Protein AF-A0A378T7N7-F1 (afdb_monomer_lite)

Organism: NCBI:txid39695

Secondary structure (DSSP, 8-state):
-------S---HHHHHHHHHHHS-EEHHHHHHHHHHH-TTS-HHHHHHHHHHHHHHHHHTTSEEEEEEEETTTEEEE-SS-HHHHHHHHHIIIIITTT-HHHHTTT-EEEEPHHHHHHHHHHHHHHHHH--S--PPPPP----------

Foldseek 3Di:
DDPPPPPDQDQLLLVCLQVLVQHWDFLVSSLVSLCNNPVPDDSVVSLVVSLVSQLVCVVVVQKFKFALPPDPSDTDGDPDDSVVSSVVLCCCCVVVVVPCVRRRRVMIIHGDPVSNVVNVVVVVVVCVVVVPDDDRDDDDDDDCPDDDD

Radius of gyration: 16.87 Å; chains: 1; bounding box: 39×54×42 Å

Structure (mmCIF, N/CA/C/O backbone):
data_AF-A0A378T7N7-F1
#
_entry.id   AF-A0A378T7N7-F1
#
loop_
_atom_site.group_PDB
_atom_site.id
_atom_site.type_symbol
_atom_site.label_atom_id
_atom_site.label_alt_id
_atom_site.label_comp_id
_atom_site.label_asym_id
_atom_site.label_entity_id
_atom_site.label_seq_id
_atom_site.pdbx_PDB_ins_code
_atom_site.Cartn_x
_atom_site.Cartn_y
_atom_site.Cartn_z
_atom_site.occupancy
_atom_site.B_iso_or_equiv
_atom_site.auth_seq_id
_atom_site.auth_comp_id
_atom_site.auth_asym_id
_atom_site.auth_atom_id
_atom_site.pdbx_PDB_model_num
ATOM 1 N N . MET A 1 1 ? 24.881 12.544 5.859 1.00 34.75 1 MET A N 1
ATOM 2 C CA . MET A 1 1 ? 23.607 12.875 6.525 1.00 34.75 1 MET A CA 1
ATOM 3 C C . MET A 1 1 ? 22.932 11.547 6.794 1.00 34.75 1 MET A C 1
ATOM 5 O O . MET A 1 1 ? 22.523 10.895 5.847 1.00 34.75 1 MET A O 1
ATOM 9 N N . SER A 1 2 ? 23.000 11.086 8.042 1.00 38.94 2 SER A N 1
ATOM 10 C CA . SER A 1 2 ? 22.561 9.753 8.458 1.00 38.94 2 SER A CA 1
ATOM 11 C C . SER A 1 2 ? 21.170 9.835 9.063 1.00 38.94 2 SER A C 1
ATOM 13 O O . SER A 1 2 ? 21.010 10.487 10.088 1.00 38.94 2 SER A O 1
ATOM 15 N N . VAL A 1 3 ? 20.221 9.125 8.458 1.00 40.25 3 VAL A N 1
ATOM 16 C CA . VAL A 1 3 ? 19.061 8.516 9.129 1.00 40.25 3 VAL A CA 1
ATOM 17 C C . VAL A 1 3 ? 18.792 7.145 8.492 1.00 40.25 3 VAL A C 1
ATOM 19 O O . VAL A 1 3 ? 17.685 6.827 8.092 1.00 40.25 3 VAL A O 1
ATOM 22 N N . SER A 1 4 ? 19.829 6.318 8.350 1.00 40.41 4 SER A N 1
ATOM 23 C CA . SER A 1 4 ? 19.667 4.899 8.001 1.00 40.41 4 SER A CA 1
ATOM 24 C C . SER A 1 4 ? 19.758 4.111 9.300 1.00 40.41 4 SER A C 1
ATOM 26 O O . SER A 1 4 ? 20.827 3.663 9.706 1.00 40.41 4 SER A O 1
ATOM 28 N N . GLY A 1 5 ? 18.641 4.086 10.020 1.00 43.94 5 GLY A N 1
ATOM 29 C CA . GLY A 1 5 ? 18.544 3.557 11.373 1.00 43.94 5 GLY A CA 1
ATOM 30 C C . GLY A 1 5 ? 17.150 3.035 11.696 1.00 43.94 5 GLY A C 1
ATOM 31 O O . GLY A 1 5 ? 16.661 3.293 12.784 1.00 43.94 5 GLY A O 1
ATOM 32 N N . PHE A 1 6 ? 16.526 2.298 10.774 1.00 42.91 6 PHE A N 1
ATOM 33 C CA . PHE A 1 6 ? 15.479 1.322 11.104 1.00 42.91 6 PHE A CA 1
ATOM 34 C C . PHE A 1 6 ? 15.994 -0.095 10.813 1.00 42.91 6 PHE A C 1
ATOM 36 O O . PHE A 1 6 ? 15.365 -0.907 10.149 1.00 42.91 6 PHE A O 1
ATOM 43 N N . ALA A 1 7 ? 17.181 -0.413 11.337 1.00 43.38 7 ALA A N 1
ATOM 44 C CA . ALA A 1 7 ? 17.608 -1.799 11.469 1.00 43.38 7 ALA A CA 1
ATOM 45 C C . ALA A 1 7 ? 16.821 -2.431 12.625 1.00 43.38 7 ALA A C 1
ATOM 47 O O . ALA A 1 7 ? 17.237 -2.388 13.782 1.00 43.38 7 ALA A O 1
ATOM 48 N N . GLY A 1 8 ? 15.649 -2.974 12.313 1.00 41.00 8 GLY A N 1
ATOM 49 C CA . GLY A 1 8 ? 14.829 -3.685 13.280 1.00 41.00 8 GLY A CA 1
ATOM 50 C C . GLY A 1 8 ? 13.619 -4.316 12.623 1.00 41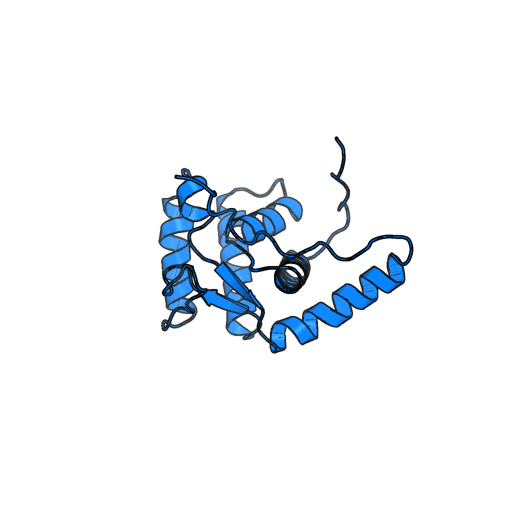.00 8 GLY A C 1
ATOM 51 O O . GLY A 1 8 ? 12.538 -3.775 12.773 1.00 41.00 8 GLY A O 1
ATOM 52 N N . THR A 1 9 ? 13.826 -5.428 11.908 1.00 55.88 9 THR A N 1
ATOM 53 C CA . THR A 1 9 ? 12.866 -6.519 11.630 1.00 55.88 9 THR A CA 1
ATOM 54 C C . THR A 1 9 ? 11.385 -6.129 11.728 1.00 55.88 9 THR A C 1
ATOM 56 O O . THR A 1 9 ? 10.637 -6.714 12.515 1.00 55.88 9 THR A O 1
ATOM 59 N N . ARG A 1 10 ? 10.953 -5.107 10.984 1.00 64.31 10 ARG A N 1
ATOM 60 C CA . ARG A 1 10 ? 9.573 -4.636 11.046 1.00 64.31 10 ARG A CA 1
ATOM 61 C C . ARG A 1 10 ? 8.824 -5.196 9.853 1.00 64.31 10 ARG A C 1
ATOM 63 O O . ARG A 1 10 ? 9.365 -5.164 8.749 1.00 64.31 10 ARG A O 1
ATOM 70 N N . PRO A 1 11 ? 7.622 -5.763 10.039 1.00 76.81 11 PRO A N 1
ATOM 71 C CA . PRO A 1 11 ? 6.879 -6.248 8.897 1.00 76.81 11 PRO A CA 1
ATOM 72 C C . PRO A 1 11 ? 6.531 -5.048 8.006 1.00 76.81 11 PRO A C 1
ATOM 74 O O . PRO A 1 11 ? 6.109 -4.013 8.529 1.00 76.81 11 PRO A O 1
ATOM 77 N N . PRO A 1 12 ? 6.637 -5.178 6.674 1.00 79.19 12 PRO A N 1
ATOM 78 C CA . PRO A 1 12 ? 6.300 -4.091 5.753 1.00 79.19 12 PRO A CA 1
ATOM 79 C C . PRO A 1 12 ? 4.837 -3.640 5.916 1.00 79.19 12 PRO A C 1
ATOM 81 O O . PRO A 1 12 ? 4.497 -2.495 5.649 1.00 79.19 12 PRO A O 1
ATOM 84 N N . ARG A 1 13 ? 3.971 -4.519 6.437 1.00 81.69 13 ARG A N 1
ATOM 85 C CA . ARG A 1 13 ? 2.590 -4.207 6.823 1.00 81.69 13 ARG A CA 1
ATOM 86 C C . ARG A 1 13 ? 2.493 -3.129 7.898 1.00 81.69 13 ARG A C 1
ATOM 88 O O . ARG A 1 13 ? 1.737 -2.179 7.729 1.00 81.69 13 ARG A O 1
ATOM 95 N N . ASP A 1 14 ? 3.230 -3.278 8.993 1.00 83.75 14 ASP A N 1
ATOM 96 C CA . ASP A 1 14 ? 3.214 -2.333 10.110 1.00 83.75 14 ASP A CA 1
ATOM 97 C C . ASP A 1 14 ? 3.787 -0.980 9.689 1.00 83.75 14 ASP A C 1
ATOM 99 O O . ASP A 1 14 ? 3.266 0.058 10.078 1.00 83.75 14 ASP A O 1
ATOM 103 N N . GLU A 1 15 ? 4.817 -0.984 8.844 1.00 82.56 15 GLU A N 1
ATOM 104 C CA . GLU A 1 15 ? 5.390 0.245 8.298 1.00 82.56 15 GLU A CA 1
ATOM 105 C C . GLU A 1 15 ? 4.400 0.997 7.405 1.00 82.56 15 GLU A C 1
ATOM 107 O O . GLU A 1 15 ? 4.188 2.192 7.596 1.00 82.56 15 GLU A O 1
ATOM 112 N N . VAL A 1 16 ? 3.708 0.299 6.503 1.00 82.56 16 VAL A N 1
ATOM 113 C CA . VAL A 1 16 ? 2.676 0.910 5.652 1.00 82.56 16 VAL A CA 1
ATOM 114 C C . VAL A 1 16 ? 1.503 1.449 6.478 1.00 82.56 16 VAL A C 1
ATOM 116 O O . VAL A 1 16 ? 1.002 2.533 6.185 1.00 82.56 16 VAL A O 1
ATOM 119 N N . LEU A 1 17 ? 1.092 0.748 7.541 1.00 82.94 17 LEU A N 1
ATOM 120 C CA . LEU A 1 17 ? 0.056 1.217 8.472 1.00 82.94 17 LEU A CA 1
ATOM 121 C C . LEU A 1 17 ? 0.447 2.518 9.183 1.00 82.94 17 LEU A C 1
ATOM 123 O O . LEU A 1 17 ? -0.382 3.417 9.300 1.00 82.94 17 LEU A O 1
ATOM 127 N N . LEU A 1 18 ? 1.700 2.627 9.627 1.00 81.31 18 LEU A N 1
ATOM 128 C CA . LEU A 1 18 ? 2.232 3.839 10.252 1.00 81.31 18 LEU A CA 1
ATOM 129 C C . LEU A 1 18 ? 2.345 4.990 9.250 1.00 81.31 18 LEU A C 1
ATOM 131 O O . LEU A 1 18 ? 1.969 6.115 9.561 1.00 81.31 18 LEU A O 1
ATOM 135 N N . LEU A 1 19 ? 2.807 4.712 8.029 1.00 81.50 19 LEU A N 1
ATOM 136 C CA . LEU A 1 19 ? 2.873 5.716 6.966 1.00 81.50 19 LEU A CA 1
ATOM 137 C C . LEU A 1 19 ? 1.483 6.275 6.643 1.00 81.50 19 LEU A C 1
ATOM 139 O O . LEU A 1 19 ? 1.339 7.488 6.531 1.00 81.50 19 LEU A O 1
ATOM 143 N N . GLY A 1 20 ? 0.469 5.405 6.591 1.00 80.81 20 GLY A N 1
ATOM 144 C CA . GLY A 1 20 ? -0.925 5.783 6.360 1.00 80.81 20 GLY A CA 1
ATOM 145 C C . GLY A 1 20 ? -1.570 6.600 7.482 1.00 80.81 20 GLY A C 1
ATOM 146 O O . GLY A 1 20 ? -2.596 7.231 7.248 1.00 80.81 20 GLY A O 1
ATOM 147 N N . LEU A 1 21 ? -1.010 6.588 8.699 1.00 79.38 21 LEU A N 1
ATOM 148 C CA . LEU A 1 21 ? -1.467 7.459 9.791 1.00 79.38 21 LEU A CA 1
ATOM 149 C C . LEU A 1 21 ? -0.977 8.897 9.633 1.00 79.38 21 LEU A C 1
ATOM 151 O O . LEU A 1 21 ? -1.629 9.817 10.126 1.00 79.38 21 LEU A O 1
ATOM 155 N N . VAL A 1 22 ? 0.177 9.077 8.990 1.00 74.44 22 VAL A N 1
ATOM 156 C CA . VAL A 1 22 ? 0.802 10.387 8.806 1.00 74.44 22 VAL A CA 1
ATOM 157 C C . VAL A 1 22 ? 0.261 11.063 7.550 1.00 74.44 22 VAL A C 1
ATOM 159 O O . VAL A 1 22 ? -0.137 12.223 7.620 1.00 74.44 22 VAL A O 1
ATOM 162 N N . ASP A 1 23 ? 0.253 10.355 6.417 1.00 77.25 23 ASP A N 1
ATOM 163 C CA . ASP A 1 23 ? -0.177 10.887 5.120 1.00 77.25 23 ASP A CA 1
ATOM 164 C C . ASP A 1 23 ? -0.651 9.761 4.177 1.00 77.25 23 ASP A C 1
ATOM 166 O O . ASP A 1 23 ? -0.597 8.577 4.519 1.00 77.25 23 ASP A O 1
ATOM 170 N N . TRP A 1 24 ? -1.112 10.106 2.972 1.00 81.75 24 TRP A N 1
ATOM 171 C CA . TRP A 1 24 ? -1.459 9.108 1.962 1.00 81.75 24 TRP A CA 1
ATOM 172 C C . TRP A 1 24 ? -0.218 8.342 1.522 1.00 81.75 24 TRP A C 1
ATOM 174 O O . TRP A 1 24 ? 0.847 8.919 1.299 1.00 81.75 24 TRP A O 1
ATOM 184 N N . VAL A 1 25 ? -0.357 7.029 1.344 1.00 81.69 25 VAL A N 1
ATOM 185 C CA . VAL A 1 25 ? 0.785 6.175 1.014 1.00 81.69 25 VAL A CA 1
ATOM 186 C C . VAL A 1 25 ? 0.855 5.977 -0.502 1.00 81.69 25 VAL A C 1
ATOM 188 O O . VAL A 1 25 ? 0.009 5.267 -1.058 1.00 81.69 25 VAL A O 1
ATOM 191 N N . PRO A 1 26 ? 1.835 6.579 -1.203 1.00 83.44 26 PRO A N 1
ATOM 192 C CA . PRO A 1 26 ? 2.056 6.305 -2.618 1.00 83.44 26 PRO A CA 1
ATOM 193 C C . PRO A 1 26 ? 2.628 4.898 -2.827 1.00 83.44 26 PRO A C 1
ATOM 195 O O . PRO A 1 26 ? 3.222 4.299 -1.922 1.00 83.44 26 PRO A O 1
ATOM 198 N N . LEU A 1 27 ? 2.498 4.381 -4.052 1.00 82.88 27 LEU A N 1
ATOM 199 C CA . LEU A 1 27 ? 2.997 3.050 -4.418 1.00 82.88 27 LEU A CA 1
ATOM 200 C C . LEU A 1 27 ? 4.487 2.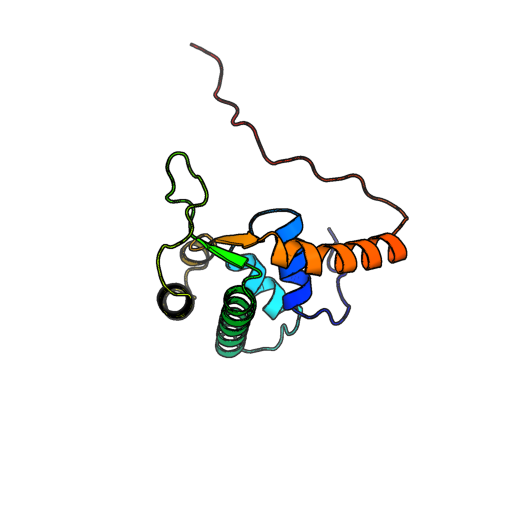860 -4.116 1.00 82.88 27 LEU A C 1
ATOM 202 O O . LEU A 1 27 ? 4.896 1.783 -3.677 1.00 82.88 27 LEU A O 1
ATOM 206 N N . GLU A 1 28 ? 5.278 3.918 -4.300 1.00 83.50 28 GLU A N 1
ATOM 207 C CA . GLU A 1 28 ? 6.712 3.917 -3.999 1.00 83.50 28 GLU A CA 1
ATOM 208 C C . GLU A 1 28 ? 7.001 3.505 -2.557 1.00 83.50 28 GLU A C 1
ATOM 210 O O . GLU A 1 28 ? 7.824 2.621 -2.333 1.00 83.50 28 GLU A O 1
ATOM 215 N N . ARG A 1 29 ? 6.253 4.046 -1.585 1.00 83.56 29 ARG A N 1
ATOM 216 C CA . ARG A 1 29 ? 6.543 3.821 -0.166 1.00 83.56 29 ARG A CA 1
ATOM 217 C C . ARG A 1 29 ? 6.318 2.378 0.234 1.00 83.56 29 ARG A C 1
ATOM 219 O O . ARG A 1 29 ? 7.056 1.834 1.049 1.00 83.56 29 ARG A O 1
ATOM 226 N N . MET A 1 30 ? 5.312 1.743 -0.357 1.00 83.69 30 MET A N 1
ATOM 227 C CA . MET A 1 30 ? 5.036 0.329 -0.122 1.00 83.69 30 MET A CA 1
ATOM 228 C C . MET A 1 30 ? 6.090 -0.562 -0.768 1.00 83.69 30 MET A C 1
ATOM 230 O O . MET A 1 30 ? 6.459 -1.586 -0.197 1.00 83.69 30 MET A O 1
ATOM 234 N N . HIS A 1 31 ? 6.587 -0.188 -1.950 1.00 85.88 31 HIS A N 1
ATOM 235 C CA . HIS A 1 31 ? 7.731 -0.870 -2.544 1.00 85.88 31 HIS A CA 1
ATOM 236 C C . HIS A 1 31 ? 8.961 -0.740 -1.645 1.00 85.88 31 HIS A C 1
ATOM 238 O O . HIS A 1 31 ? 9.578 -1.751 -1.313 1.00 85.88 31 HIS A O 1
ATOM 244 N N . GLN A 1 32 ? 9.258 0.479 -1.198 1.00 83.44 32 GLN A N 1
ATOM 245 C CA . GLN A 1 32 ? 10.397 0.780 -0.346 1.00 83.44 32 GLN A CA 1
ATOM 246 C C . GLN A 1 32 ? 10.338 -0.000 0.973 1.00 83.44 32 GLN A C 1
ATOM 248 O O . GLN A 1 32 ? 11.322 -0.635 1.321 1.00 83.44 32 GLN A O 1
ATOM 253 N N . ALA A 1 33 ? 9.175 -0.096 1.628 1.00 84.31 33 ALA A N 1
ATOM 254 C CA . ALA A 1 33 ? 9.009 -0.902 2.843 1.00 84.31 33 ALA A CA 1
ATOM 255 C C . ALA A 1 33 ? 9.352 -2.393 2.631 1.00 84.31 33 ALA A C 1
ATOM 257 O O . ALA A 1 33 ? 9.913 -3.050 3.507 1.00 84.31 33 ALA A O 1
ATOM 258 N N . VAL A 1 34 ? 9.039 -2.954 1.456 1.00 86.00 34 VAL A N 1
ATOM 259 C CA . VAL A 1 34 ? 9.406 -4.343 1.122 1.00 86.00 34 VAL A CA 1
ATOM 260 C C . VAL A 1 34 ? 10.902 -4.467 0.817 1.00 86.00 34 VAL A C 1
ATOM 262 O O . VAL A 1 34 ? 11.505 -5.477 1.176 1.00 86.00 34 VAL A O 1
ATOM 265 N N . VAL A 1 35 ? 11.501 -3.457 0.181 1.00 86.12 35 VAL A N 1
ATOM 266 C CA . VAL A 1 35 ? 12.949 -3.394 -0.080 1.00 86.12 35 VAL A CA 1
ATOM 267 C C . VAL A 1 35 ? 13.742 -3.254 1.220 1.00 86.12 35 VAL A C 1
ATOM 269 O O . VAL A 1 35 ? 14.723 -3.965 1.402 1.00 86.12 35 VAL A O 1
ATOM 272 N N . ASP A 1 36 ? 13.320 -2.393 2.142 1.00 83.44 36 ASP A N 1
ATOM 273 C CA . ASP A 1 36 ? 13.966 -2.211 3.446 1.00 83.44 36 ASP A CA 1
ATOM 274 C C . ASP A 1 36 ? 13.875 -3.476 4.313 1.00 83.44 36 ASP A C 1
ATOM 276 O O . ASP A 1 36 ? 14.820 -3.812 5.029 1.00 83.44 36 ASP A O 1
ATOM 280 N N . ALA A 1 37 ? 12.775 -4.230 4.206 1.00 81.81 37 ALA A N 1
ATOM 281 C CA . ALA A 1 37 ? 12.630 -5.510 4.894 1.00 81.81 37 ALA A CA 1
ATOM 282 C C . ALA A 1 37 ? 13.571 -6.604 4.349 1.00 81.81 37 ALA A C 1
ATOM 284 O O . ALA A 1 37 ? 13.993 -7.479 5.108 1.00 81.81 37 ALA A O 1
ATOM 285 N N . ASP A 1 38 ? 13.875 -6.592 3.047 1.00 81.88 38 ASP A N 1
ATOM 286 C CA . ASP A 1 38 ? 14.726 -7.587 2.384 1.00 81.88 38 ASP A CA 1
ATOM 287 C C . ASP A 1 38 ? 15.421 -6.977 1.147 1.00 81.88 38 ASP A C 1
ATOM 289 O O . ASP A 1 38 ? 14.924 -7.097 0.021 1.00 81.88 38 ASP A O 1
ATOM 293 N N . PRO A 1 39 ? 16.576 -6.311 1.333 1.00 79.06 39 PRO A N 1
ATOM 294 C CA . PRO A 1 39 ? 17.250 -5.593 0.250 1.00 79.06 39 PRO A CA 1
ATOM 295 C C . PRO A 1 39 ? 17.956 -6.523 -0.745 1.00 79.06 39 PRO A C 1
ATOM 297 O O . PRO A 1 39 ? 18.303 -6.100 -1.846 1.00 79.06 39 PRO A O 1
ATOM 300 N N . GLU A 1 40 ? 18.183 -7.787 -0.377 1.00 83.44 40 GLU A N 1
ATOM 301 C CA . GLU A 1 40 ? 18.810 -8.794 -1.243 1.00 83.44 40 GLU A CA 1
ATOM 302 C C . GLU A 1 40 ? 17.785 -9.507 -2.144 1.00 83.44 40 GLU A C 1
ATOM 304 O O . GLU A 1 40 ? 18.149 -10.292 -3.028 1.00 83.44 40 GLU A O 1
ATOM 309 N N . ARG A 1 41 ? 16.489 -9.230 -1.950 1.00 82.56 41 ARG A N 1
ATOM 310 C CA . ARG A 1 41 ? 15.398 -9.827 -2.714 1.00 82.56 41 ARG A CA 1
ATOM 311 C C . ARG A 1 41 ? 15.415 -9.362 -4.172 1.00 82.56 41 ARG A C 1
ATOM 313 O O . ARG A 1 41 ? 15.518 -8.168 -4.451 1.00 82.56 41 ARG A O 1
ATOM 320 N N . PRO A 1 42 ? 15.236 -10.277 -5.143 1.00 87.25 42 PRO A N 1
ATOM 321 C CA . PRO A 1 42 ? 15.139 -9.882 -6.538 1.00 87.25 42 PRO A CA 1
ATOM 322 C C . PRO A 1 42 ? 13.874 -9.044 -6.789 1.00 87.25 42 PRO A C 1
ATOM 324 O O . PRO A 1 42 ? 12.820 -9.338 -6.215 1.00 87.25 42 PRO A O 1
ATOM 327 N N . PRO A 1 43 ? 13.929 -8.076 -7.722 1.00 82.56 43 PRO A N 1
ATOM 328 C CA . PRO A 1 43 ? 12.858 -7.104 -7.946 1.00 82.56 43 PRO A CA 1
ATOM 329 C C . PRO A 1 43 ? 11.511 -7.759 -8.263 1.00 82.56 43 PRO A C 1
ATOM 331 O O . PRO A 1 43 ? 10.491 -7.325 -7.745 1.00 82.56 43 PRO A O 1
ATOM 334 N N . ALA A 1 44 ? 11.498 -8.865 -9.013 1.00 85.19 44 ALA A N 1
ATOM 335 C CA . ALA A 1 44 ? 10.271 -9.613 -9.299 1.00 85.19 44 ALA A CA 1
ATOM 336 C C . ALA A 1 44 ? 9.586 -10.167 -8.032 1.00 85.19 44 ALA A C 1
ATOM 338 O O . ALA A 1 44 ? 8.359 -10.155 -7.927 1.00 85.19 44 ALA A O 1
ATOM 339 N N . GLN A 1 45 ? 10.364 -10.633 -7.047 1.00 87.19 45 GLN A N 1
ATOM 340 C CA . GLN A 1 45 ? 9.811 -11.086 -5.768 1.00 87.19 45 GLN A CA 1
ATOM 341 C C . GLN A 1 45 ? 9.372 -9.906 -4.901 1.00 87.19 45 GLN A C 1
ATOM 343 O O . GLN A 1 45 ? 8.333 -9.996 -4.251 1.00 87.19 45 GLN A O 1
ATOM 348 N N . THR A 1 46 ? 10.125 -8.803 -4.908 1.00 88.00 46 THR A N 1
ATOM 349 C CA . THR A 1 46 ? 9.745 -7.562 -4.218 1.00 88.00 46 THR A CA 1
ATOM 350 C C . THR A 1 46 ? 8.410 -7.047 -4.743 1.00 88.00 46 THR A C 1
ATOM 352 O O . THR A 1 46 ? 7.492 -6.844 -3.958 1.00 88.00 46 THR A O 1
ATOM 355 N N . GLN A 1 47 ? 8.244 -6.961 -6.065 1.00 87.25 47 GLN A N 1
ATOM 356 C CA . GLN A 1 47 ? 6.994 -6.548 -6.702 1.00 87.25 47 GLN A CA 1
ATOM 357 C C . GLN A 1 47 ? 5.816 -7.436 -6.294 1.00 87.25 47 GLN A C 1
ATOM 359 O O . GLN A 1 47 ? 4.755 -6.943 -5.913 1.00 87.25 47 GLN A O 1
ATOM 364 N N . GLN A 1 48 ? 5.999 -8.759 -6.353 1.00 89.31 48 GLN A N 1
ATOM 365 C CA . GLN A 1 48 ? 4.958 -9.709 -5.969 1.00 89.31 48 GLN A CA 1
ATOM 366 C C . GLN A 1 48 ? 4.573 -9.560 -4.492 1.00 89.31 48 GLN A C 1
ATOM 368 O O . GLN A 1 48 ? 3.399 -9.658 -4.148 1.00 89.31 48 GLN A O 1
ATOM 373 N N . GLN A 1 49 ? 5.548 -9.301 -3.624 1.00 88.56 49 GLN A N 1
ATOM 374 C CA . GLN A 1 49 ? 5.323 -9.081 -2.198 1.00 88.56 49 GLN A CA 1
ATOM 375 C C . GLN A 1 49 ? 4.621 -7.754 -1.921 1.00 88.56 49 GLN A C 1
ATOM 377 O O . GLN A 1 49 ? 3.677 -7.739 -1.138 1.00 88.56 49 GLN A O 1
ATOM 382 N N . THR A 1 50 ? 4.987 -6.678 -2.618 1.00 88.12 50 THR A N 1
ATOM 383 C CA . THR A 1 50 ? 4.278 -5.394 -2.552 1.00 88.12 50 THR A CA 1
ATOM 384 C C . THR A 1 50 ? 2.819 -5.545 -2.989 1.00 88.12 50 THR A C 1
ATOM 386 O O . THR A 1 50 ? 1.921 -5.090 -2.287 1.00 88.12 50 THR A O 1
ATOM 389 N N . LEU A 1 51 ? 2.549 -6.248 -4.094 1.00 89.31 51 LEU A N 1
ATOM 390 C CA . LEU A 1 51 ? 1.177 -6.506 -4.553 1.00 89.31 51 LEU A CA 1
ATOM 391 C C . LEU A 1 51 ? 0.389 -7.372 -3.564 1.00 89.31 51 LEU A C 1
ATOM 393 O O . LEU A 1 51 ? -0.762 -7.067 -3.267 1.00 89.31 51 LEU A O 1
ATOM 397 N N . ASN A 1 52 ? 1.001 -8.425 -3.020 1.00 89.62 52 ASN A N 1
ATOM 398 C CA . ASN A 1 52 ? 0.360 -9.251 -1.997 1.00 89.62 52 ASN A CA 1
ATOM 399 C C . ASN A 1 52 ? 0.024 -8.432 -0.747 1.00 89.62 52 ASN A C 1
ATOM 401 O O . ASN A 1 52 ? -1.059 -8.596 -0.195 1.00 89.62 52 ASN A O 1
ATOM 405 N N . LEU A 1 53 ? 0.921 -7.533 -0.335 1.00 87.38 53 LEU A N 1
ATOM 406 C CA . LEU A 1 53 ? 0.703 -6.651 0.803 1.00 87.38 53 LEU A CA 1
ATOM 407 C C . LEU A 1 53 ? -0.473 -5.699 0.562 1.00 87.38 53 LEU A C 1
ATOM 409 O O . LEU A 1 53 ? -1.358 -5.604 1.406 1.00 87.38 53 LEU A O 1
ATOM 413 N N . ILE A 1 54 ? -0.520 -5.043 -0.602 1.00 86.94 54 ILE A N 1
ATOM 414 C CA . ILE A 1 54 ? -1.641 -4.173 -0.992 1.00 86.94 54 ILE A CA 1
ATOM 415 C C . ILE A 1 54 ? -2.951 -4.963 -0.993 1.00 86.94 54 ILE A C 1
ATOM 417 O O . ILE A 1 54 ? -3.961 -4.486 -0.480 1.00 86.94 54 ILE A O 1
ATOM 421 N N . ASN A 1 55 ? -2.936 -6.179 -1.544 1.00 88.25 55 ASN A N 1
ATOM 422 C CA . ASN A 1 55 ? -4.111 -7.036 -1.585 1.00 88.25 55 ASN A CA 1
ATOM 423 C C . ASN A 1 55 ? -4.605 -7.407 -0.184 1.00 88.25 55 ASN A C 1
ATOM 425 O O . ASN A 1 55 ? -5.805 -7.341 0.057 1.00 88.25 55 ASN A O 1
ATOM 429 N N . ASP A 1 56 ? -3.706 -7.801 0.717 1.00 87.81 56 ASP A N 1
ATOM 430 C CA . ASP A 1 56 ? -4.034 -8.179 2.096 1.00 87.81 56 ASP A CA 1
ATOM 431 C C . ASP A 1 56 ? -4.647 -6.988 2.845 1.00 87.81 56 ASP A C 1
ATOM 433 O O . ASP A 1 56 ? -5.784 -7.050 3.310 1.00 87.81 56 ASP A O 1
ATOM 437 N N . LEU A 1 57 ? -3.966 -5.841 2.801 1.00 85.12 57 LEU A N 1
ATOM 438 C CA . LEU A 1 57 ? -4.404 -4.584 3.406 1.00 85.12 57 LEU A CA 1
ATOM 439 C C . LEU A 1 57 ? -5.767 -4.101 2.884 1.00 85.12 57 LEU A C 1
ATOM 441 O O . LEU A 1 57 ? -6.630 -3.686 3.665 1.00 85.12 57 LEU A O 1
ATOM 445 N N . ALA A 1 58 ? -5.979 -4.154 1.569 1.00 85.06 58 ALA A N 1
ATOM 446 C CA . ALA A 1 58 ? -7.242 -3.762 0.955 1.00 85.06 58 ALA A CA 1
ATOM 447 C C . ALA A 1 58 ? -8.355 -4.789 1.228 1.00 85.06 58 ALA A C 1
ATOM 449 O O . ALA A 1 58 ? -9.491 -4.403 1.499 1.00 85.06 58 ALA A O 1
ATOM 450 N N . SER A 1 59 ? -8.044 -6.091 1.213 1.00 84.50 59 SER A N 1
ATOM 451 C CA . SER A 1 59 ? -9.011 -7.172 1.482 1.00 84.50 59 SER A CA 1
ATOM 452 C C . SER A 1 59 ? -9.479 -7.184 2.933 1.00 84.50 59 SER A C 1
ATOM 454 O O . SER A 1 59 ? -10.650 -7.447 3.207 1.00 84.50 59 SER A O 1
ATOM 456 N N . GLU A 1 60 ? -8.594 -6.844 3.868 1.00 82.81 60 GLU A N 1
ATOM 457 C CA . GLU A 1 60 ? -8.941 -6.616 5.271 1.00 82.81 60 GLU A CA 1
ATOM 458 C C . GLU A 1 60 ? -9.762 -5.323 5.477 1.00 82.81 60 GLU A C 1
ATOM 460 O O . GLU A 1 60 ? -10.310 -5.092 6.563 1.00 82.81 60 GLU A O 1
ATOM 465 N N . GLY A 1 61 ? -9.878 -4.486 4.439 1.00 83.19 61 GLY A N 1
ATOM 466 C CA . GLY A 1 61 ? -10.551 -3.193 4.484 1.00 83.19 61 GLY A CA 1
ATOM 467 C C . GLY A 1 61 ? -9.809 -2.181 5.350 1.00 83.19 61 GLY A C 1
ATOM 468 O O . GLY A 1 61 ? -10.451 -1.351 5.986 1.00 83.19 61 GLY A O 1
ATOM 469 N N . LEU A 1 62 ? -8.479 -2.296 5.439 1.00 83.69 62 LEU A N 1
ATOM 470 C CA . LEU A 1 62 ? -7.619 -1.372 6.181 1.00 83.69 62 LEU A CA 1
ATOM 471 C C . LEU A 1 62 ? -7.266 -0.154 5.331 1.00 83.69 62 LEU A C 1
ATOM 473 O O . LEU A 1 62 ? -7.184 0.951 5.866 1.00 83.69 62 LEU A O 1
ATOM 477 N N . PHE A 1 63 ? -7.144 -0.345 4.020 1.00 83.25 63 PHE A N 1
ATOM 478 C CA . PHE A 1 63 ? -6.817 0.706 3.064 1.00 83.25 63 PHE A CA 1
ATOM 479 C C . PHE A 1 63 ? -7.804 0.757 1.906 1.00 83.25 63 PHE A C 1
ATOM 481 O O . PHE A 1 63 ? -8.323 -0.269 1.462 1.00 83.25 63 PHE A O 1
ATOM 488 N N . THR A 1 64 ? -8.004 1.965 1.388 1.00 82.38 64 THR A N 1
ATOM 489 C CA . THR A 1 64 ? -8.739 2.211 0.150 1.00 82.38 64 THR A CA 1
ATOM 490 C C . THR A 1 64 ? -7.753 2.579 -0.947 1.00 82.38 64 THR A C 1
ATOM 492 O O . THR A 1 64 ? -6.925 3.469 -0.769 1.00 82.38 64 THR A O 1
ATOM 495 N N . ILE A 1 65 ? -7.846 1.895 -2.086 1.00 85.69 65 ILE A N 1
ATOM 496 C CA . ILE A 1 65 ? -7.018 2.177 -3.261 1.00 85.69 65 ILE A CA 1
ATOM 497 C C . ILE A 1 65 ? -7.714 3.249 -4.093 1.00 85.69 65 ILE A C 1
ATOM 499 O O . ILE A 1 65 ? -8.901 3.131 -4.416 1.00 85.69 65 ILE A O 1
ATOM 503 N N . GLY A 1 66 ? -6.965 4.276 -4.463 1.00 84.69 66 GLY A N 1
ATOM 504 C CA . GLY A 1 66 ? -7.451 5.339 -5.319 1.00 84.69 66 GLY A CA 1
ATOM 505 C C . GLY A 1 66 ? -6.331 6.035 -6.062 1.00 84.69 66 GLY A C 1
ATOM 506 O O . GLY A 1 66 ? -5.180 5.591 -6.096 1.00 84.69 66 GLY A O 1
ATOM 507 N N . ASP A 1 67 ? -6.691 7.154 -6.664 1.00 80.56 67 ASP A N 1
ATOM 508 C CA . ASP A 1 67 ? -5.765 8.018 -7.372 1.00 80.56 67 ASP A CA 1
ATOM 509 C C . ASP A 1 67 ? -6.142 9.499 -7.161 1.00 80.56 67 ASP A C 1
ATOM 511 O O . ASP A 1 67 ? -7.190 9.815 -6.593 1.00 80.56 67 ASP A O 1
ATOM 515 N N . LEU A 1 68 ? -5.274 10.419 -7.586 1.00 71.88 68 LEU A N 1
ATOM 516 C CA . LEU A 1 68 ? -5.475 11.869 -7.438 1.00 71.88 68 LEU A CA 1
ATOM 517 C C . LEU A 1 68 ? -6.159 12.525 -8.657 1.00 71.88 68 LEU A C 1
ATOM 519 O O . LEU A 1 68 ? -5.964 13.711 -8.914 1.00 71.88 68 LEU A O 1
ATOM 523 N N . THR A 1 69 ? -6.962 11.788 -9.427 1.00 66.94 69 THR A N 1
ATOM 524 C CA . THR A 1 69 ? -7.772 12.310 -10.549 1.00 66.94 69 THR A CA 1
ATOM 525 C C . THR A 1 69 ? -9.074 12.956 -10.092 1.00 66.94 69 THR A C 1
ATOM 527 O O . THR A 1 69 ? -9.825 13.472 -10.923 1.00 66.94 69 THR A O 1
ATOM 530 N N . GLY A 1 70 ? -9.358 12.965 -8.786 1.00 59.69 70 GLY A N 1
ATOM 531 C CA . GLY A 1 70 ? -10.494 13.693 -8.241 1.00 59.69 70 GLY A CA 1
ATOM 532 C C . GLY A 1 70 ? -10.396 15.194 -8.518 1.00 59.69 70 GLY A C 1
ATOM 533 O O . GLY A 1 70 ? -9.313 15.776 -8.616 1.00 59.69 70 GLY A O 1
ATOM 534 N N . GLU A 1 71 ? -11.556 15.839 -8.633 1.00 49.75 71 GLU A N 1
ATOM 535 C CA . GLU A 1 71 ? -11.661 17.274 -8.899 1.00 49.75 71 GLU A CA 1
ATOM 536 C C . GLU A 1 71 ? -10.877 18.076 -7.838 1.00 49.75 71 GLU A C 1
ATOM 538 O O . GLU A 1 71 ? -11.132 17.954 -6.638 1.00 49.75 71 GLU A O 1
ATOM 543 N N . GLY A 1 72 ? -9.880 18.855 -8.279 1.00 57.03 72 GLY A N 1
ATOM 544 C CA . GLY A 1 72 ? -8.990 19.618 -7.394 1.00 57.03 72 GLY A CA 1
ATOM 545 C C . GLY A 1 72 ? -7.829 18.826 -6.775 1.00 57.03 72 GLY A C 1
ATOM 546 O O . 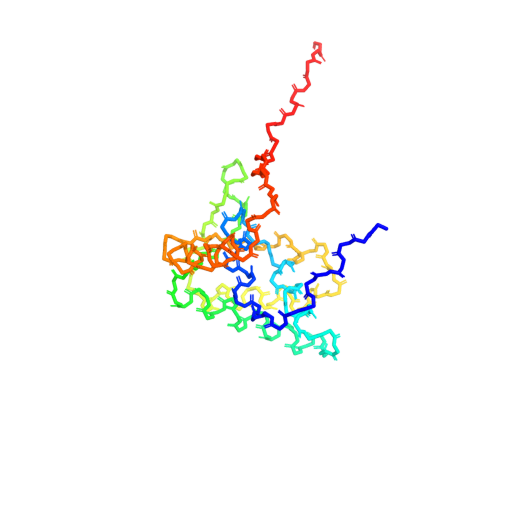GLY A 1 72 ? -7.395 19.181 -5.683 1.00 57.03 72 GLY A O 1
ATOM 547 N N . SER A 1 73 ? -7.338 17.770 -7.439 1.00 64.25 73 SER A N 1
ATOM 548 C CA . SER A 1 73 ? -6.285 16.872 -6.920 1.00 64.25 73 SER A CA 1
ATOM 549 C C . SER A 1 73 ? -6.711 16.135 -5.651 1.00 64.25 73 SER A C 1
ATOM 551 O O . SER A 1 73 ? -5.898 15.842 -4.774 1.00 64.25 73 SER A O 1
ATOM 553 N N . ARG A 1 74 ? -8.012 15.864 -5.523 1.00 69.50 74 ARG A N 1
ATOM 554 C CA . ARG A 1 74 ? -8.549 15.125 -4.385 1.00 69.50 74 ARG A CA 1
ATOM 555 C C . ARG A 1 74 ? -8.369 13.630 -4.611 1.00 69.50 74 ARG A C 1
ATOM 557 O O . ARG A 1 74 ? -8.561 13.141 -5.721 1.00 69.50 74 ARG A O 1
ATOM 564 N N . PHE A 1 75 ? -8.081 12.910 -3.532 1.00 74.75 75 PHE A N 1
ATOM 565 C CA . PHE A 1 75 ? -8.133 11.455 -3.525 1.00 74.75 75 PHE A CA 1
ATOM 566 C C . PHE A 1 75 ? -9.517 10.961 -3.968 1.00 74.75 75 PHE A C 1
ATOM 568 O O . PHE A 1 75 ? -10.538 11.271 -3.343 1.00 74.75 75 PHE A O 1
ATOM 575 N N . ALA A 1 76 ? -9.536 10.206 -5.062 1.00 78.38 76 ALA A N 1
ATOM 576 C CA . ALA A 1 76 ? -10.703 9.539 -5.600 1.00 78.38 76 ALA A CA 1
ATOM 577 C C . ALA A 1 76 ? -10.506 8.023 -5.448 1.00 78.38 76 ALA A C 1
ATOM 579 O O . ALA A 1 76 ? -9.642 7.449 -6.118 1.00 78.38 76 ALA A O 1
ATOM 580 N N . PRO A 1 77 ? -11.284 7.351 -4.578 1.00 81.88 77 PRO A N 1
ATOM 581 C CA . PRO A 1 77 ? -11.208 5.905 -4.462 1.00 81.88 77 PRO A CA 1
ATOM 582 C C . PRO A 1 77 ? -11.672 5.259 -5.768 1.00 81.88 77 PRO A C 1
ATOM 584 O O . PRO A 1 77 ? -12.662 5.684 -6.374 1.00 81.88 77 PRO A O 1
ATOM 587 N N . TRP A 1 78 ? -10.981 4.210 -6.204 1.00 82.25 78 TRP A N 1
ATOM 588 C CA . TRP A 1 78 ? -11.392 3.479 -7.397 1.00 82.25 78 TRP A CA 1
ATOM 589 C C . TRP A 1 78 ? -12.711 2.760 -7.126 1.00 82.25 78 TRP A C 1
ATOM 591 O O . TRP A 1 78 ? -12.812 1.943 -6.218 1.00 82.25 78 TRP A O 1
ATOM 601 N N . ALA A 1 79 ? -13.722 3.000 -7.965 1.00 75.50 79 ALA A N 1
ATOM 602 C CA . ALA A 1 79 ? -15.015 2.309 -7.893 1.00 75.50 79 ALA A CA 1
ATOM 603 C C . ALA A 1 79 ? -14.955 0.836 -8.370 1.00 75.50 79 ALA A C 1
ATOM 605 O O . ALA A 1 79 ? -15.981 0.233 -8.687 1.00 75.50 79 ALA A O 1
ATOM 606 N N . MET A 1 80 ? -13.752 0.268 -8.474 1.00 80.44 80 MET A N 1
ATOM 607 C CA . MET A 1 80 ? -13.476 -1.085 -8.955 1.00 80.44 80 MET A CA 1
ATOM 608 C C . MET A 1 80 ? -13.288 -2.052 -7.782 1.00 80.44 80 MET A C 1
ATOM 610 O O . MET A 1 80 ? -13.048 -1.647 -6.646 1.00 80.44 80 MET A O 1
ATOM 614 N N . THR A 1 81 ? -13.388 -3.356 -8.048 1.00 84.19 81 THR A N 1
ATOM 615 C CA . THR A 1 81 ? -13.053 -4.375 -7.045 1.00 84.19 81 THR A CA 1
ATOM 616 C C . THR A 1 81 ? -11.552 -4.380 -6.763 1.00 84.19 81 THR A C 1
ATOM 618 O O . THR A 1 81 ? -10.757 -4.084 -7.651 1.00 84.19 81 THR A O 1
ATOM 621 N N . ILE A 1 82 ? -11.161 -4.781 -5.549 1.00 82.81 82 ILE A N 1
ATOM 622 C CA . ILE A 1 82 ? -9.751 -4.867 -5.123 1.00 82.81 82 ILE A CA 1
ATOM 623 C C . ILE A 1 82 ? -8.916 -5.661 -6.132 1.00 82.81 82 ILE A C 1
ATOM 625 O O . ILE A 1 82 ? -7.853 -5.205 -6.525 1.00 82.81 82 ILE A O 1
ATOM 629 N N . ASP A 1 83 ? -9.435 -6.791 -6.613 1.00 82.44 83 ASP A N 1
ATOM 630 C CA . ASP A 1 83 ? -8.776 -7.631 -7.618 1.00 82.44 83 ASP A CA 1
ATOM 631 C C . ASP A 1 83 ? -8.517 -6.888 -8.946 1.00 82.44 83 ASP A C 1
ATOM 633 O O . ASP A 1 83 ? -7.407 -6.923 -9.474 1.00 82.44 83 ASP A O 1
ATOM 637 N N . GLN A 1 84 ? -9.494 -6.113 -9.438 1.00 85.75 84 GLN A N 1
ATOM 638 C CA . GLN A 1 84 ? -9.325 -5.301 -10.650 1.00 85.75 84 GLN A CA 1
ATOM 639 C C . GLN A 1 84 ? -8.332 -4.157 -10.438 1.00 85.75 84 GLN A C 1
ATOM 641 O O . GLN A 1 84 ? -7.488 -3.899 -11.298 1.00 85.75 84 GLN A O 1
ATOM 646 N N . SER A 1 85 ? -8.409 -3.493 -9.285 1.00 85.56 85 SER A N 1
ATOM 647 C CA . SER A 1 85 ? -7.453 -2.467 -8.875 1.00 85.56 85 SER A CA 1
ATOM 648 C C . SER A 1 85 ? -6.034 -3.038 -8.833 1.00 85.56 85 SER A C 1
ATOM 650 O O . SER A 1 85 ? -5.113 -2.467 -9.412 1.00 85.56 85 SER A O 1
ATOM 652 N N . LEU A 1 86 ? -5.862 -4.212 -8.226 1.00 86.31 86 LEU A N 1
ATOM 653 C CA . LEU A 1 86 ? -4.577 -4.888 -8.113 1.00 86.31 86 LEU A CA 1
ATOM 654 C C . LEU A 1 86 ? -4.028 -5.301 -9.477 1.00 86.31 86 LEU A C 1
ATOM 656 O O . LEU A 1 86 ? -2.842 -5.117 -9.738 1.00 86.31 86 LEU A O 1
ATOM 660 N N . GLN A 1 87 ? -4.878 -5.832 -10.357 1.00 87.44 87 GLN A N 1
ATOM 661 C CA . GLN A 1 87 ? -4.479 -6.214 -11.707 1.00 87.44 87 GLN A CA 1
ATOM 662 C C . GLN A 1 87 ? -4.013 -4.996 -12.512 1.00 87.44 87 GLN A C 1
ATOM 664 O O . GLN A 1 87 ? -3.012 -5.078 -13.221 1.00 87.44 87 GLN A O 1
ATOM 669 N N . ARG A 1 88 ? -4.683 -3.851 -12.354 1.00 86.19 88 ARG A N 1
ATOM 670 C CA . ARG A 1 88 ? -4.284 -2.587 -12.982 1.00 86.19 88 ARG A CA 1
ATOM 671 C C . ARG A 1 88 ? -2.960 -2.057 -12.435 1.00 86.19 88 ARG A C 1
ATOM 673 O O . ARG A 1 88 ? -2.113 -1.638 -13.217 1.00 86.19 88 ARG A O 1
ATOM 680 N N . ILE A 1 89 ? -2.774 -2.090 -11.113 1.00 86.44 89 ILE A N 1
ATOM 681 C CA . ILE A 1 89 ? -1.500 -1.713 -10.484 1.00 86.44 89 ILE A CA 1
ATOM 682 C C . ILE A 1 89 ? -0.401 -2.637 -10.989 1.00 86.44 89 ILE A C 1
ATOM 684 O O . ILE A 1 89 ? 0.638 -2.148 -11.401 1.00 86.44 89 ILE A O 1
ATOM 688 N N . ARG A 1 90 ? -0.633 -3.953 -11.016 1.00 86.19 90 ARG A N 1
ATOM 689 C CA . ARG A 1 90 ? 0.326 -4.943 -11.512 1.00 86.19 90 ARG A CA 1
ATOM 690 C C . ARG A 1 90 ? 0.759 -4.646 -12.942 1.00 86.19 90 ARG A C 1
ATOM 692 O O . ARG A 1 90 ? 1.949 -4.719 -13.205 1.00 86.19 90 ARG A O 1
ATOM 699 N N . ASP A 1 91 ? -0.177 -4.340 -13.835 1.00 86.06 91 ASP A N 1
ATOM 700 C CA . ASP A 1 91 ? 0.129 -4.020 -15.232 1.00 86.06 91 ASP A CA 1
ATOM 701 C C . ASP A 1 91 ? 1.106 -2.839 -15.307 1.00 86.06 91 ASP A C 1
ATOM 703 O O . ASP A 1 91 ? 2.212 -2.982 -15.810 1.00 86.06 91 ASP A O 1
ATOM 707 N N . VAL A 1 92 ? 0.783 -1.722 -14.653 1.00 83.81 92 VAL A N 1
ATOM 708 C CA . VAL A 1 92 ? 1.622 -0.514 -14.686 1.00 83.81 92 VAL A CA 1
ATOM 709 C C . VAL A 1 92 ? 2.935 -0.668 -13.919 1.00 83.81 92 VAL A C 1
ATOM 711 O O . VAL A 1 92 ? 3.973 -0.170 -14.342 1.00 83.81 92 VAL A O 1
ATOM 714 N N . TYR A 1 93 ? 2.901 -1.354 -12.786 1.00 81.50 93 TYR A N 1
ATOM 715 C CA . TYR A 1 93 ? 4.028 -1.470 -11.871 1.00 81.50 93 TYR A CA 1
ATOM 716 C C . TYR A 1 93 ? 5.036 -2.541 -12.294 1.00 81.50 93 TYR A C 1
ATOM 718 O O . TYR A 1 93 ? 6.233 -2.358 -12.098 1.00 81.50 93 TYR A O 1
ATOM 726 N N . VAL A 1 94 ? 4.571 -3.658 -12.863 1.00 83.25 94 VAL A N 1
ATOM 727 C CA . VAL A 1 94 ? 5.446 -4.743 -13.330 1.00 83.25 94 VAL A CA 1
ATOM 728 C C . VAL A 1 94 ? 5.945 -4.460 -14.743 1.00 83.25 94 VAL A C 1
ATOM 730 O O . VAL A 1 94 ? 7.141 -4.606 -14.979 1.00 83.25 94 VAL A O 1
ATOM 733 N N . ASP A 1 95 ? 5.069 -4.036 -15.663 1.00 82.12 95 ASP A N 1
ATOM 734 C CA . ASP A 1 95 ? 5.459 -3.719 -17.047 1.00 82.12 95 ASP A CA 1
ATOM 735 C C . ASP A 1 95 ? 6.260 -2.410 -17.108 1.00 82.12 95 ASP A C 1
ATOM 737 O O . ASP A 1 95 ? 7.302 -2.332 -17.755 1.00 82.12 95 ASP A O 1
ATOM 741 N N . GLY A 1 96 ? 5.833 -1.403 -16.342 1.00 75.44 96 GLY A N 1
ATOM 742 C CA . GLY A 1 96 ? 6.475 -0.092 -16.268 1.00 75.44 96 GLY A CA 1
ATOM 743 C C . GLY A 1 96 ? 7.584 0.028 -15.225 1.00 75.44 96 GLY A C 1
ATOM 744 O O . GLY A 1 96 ? 8.012 1.149 -14.963 1.00 75.44 96 GLY A O 1
ATOM 745 N N . PHE A 1 97 ? 8.058 -1.070 -14.619 1.00 77.44 97 PHE A N 1
ATOM 746 C CA . PHE A 1 97 ? 9.004 -1.010 -13.493 1.00 77.44 97 PHE A CA 1
ATOM 747 C C . PHE A 1 97 ? 10.288 -0.227 -13.807 1.00 77.44 97 PHE A C 1
ATOM 749 O O . PHE A 1 97 ? 10.814 0.461 -12.933 1.00 77.44 97 PHE A O 1
ATOM 756 N N . ASP A 1 98 ? 10.753 -0.290 -15.058 1.00 77.31 98 ASP A N 1
ATOM 757 C CA . ASP A 1 98 ? 11.939 0.427 -15.550 1.00 77.31 98 ASP A CA 1
ATOM 758 C C . ASP A 1 98 ? 11.784 1.962 -15.484 1.00 77.31 98 ASP A C 1
ATOM 760 O O . ASP A 1 98 ? 12.771 2.691 -15.432 1.00 77.31 98 ASP A O 1
ATOM 764 N N . ASN A 1 99 ? 10.541 2.454 -15.402 1.00 78.88 99 ASN A N 1
ATOM 765 C CA . ASN A 1 99 ? 10.183 3.867 -15.318 1.00 78.88 99 ASN A CA 1
ATOM 766 C C . ASN A 1 99 ? 9.603 4.225 -13.932 1.00 78.88 99 ASN A C 1
ATOM 768 O O 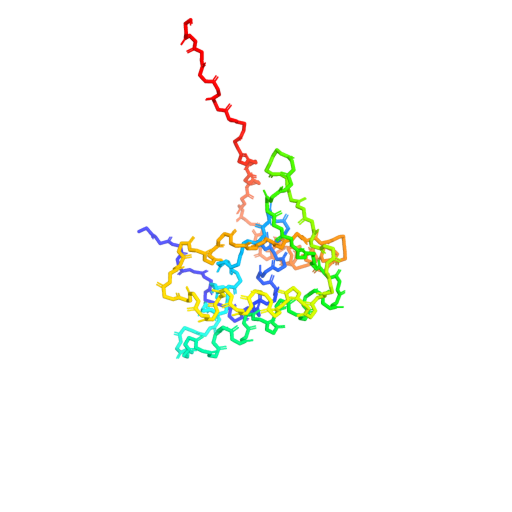. ASN A 1 99 ? 8.384 4.393 -13.806 1.00 78.88 99 ASN A O 1
ATOM 772 N N . PRO A 1 100 ? 10.454 4.406 -12.900 1.00 68.94 100 PRO A N 1
ATOM 773 C CA . PRO A 1 100 ? 10.042 4.791 -11.546 1.00 68.94 100 PRO A CA 1
ATOM 774 C C . PRO A 1 100 ? 9.100 5.995 -11.504 1.00 68.94 100 PRO A C 1
ATOM 776 O O . PRO A 1 100 ? 8.076 5.953 -10.827 1.00 68.94 100 PRO A O 1
ATOM 779 N N . ASP A 1 101 ? 9.367 7.027 -12.304 1.00 71.75 101 ASP A N 1
ATOM 780 C CA . ASP A 1 101 ? 8.534 8.232 -12.374 1.00 71.75 101 ASP A CA 1
ATOM 781 C C . ASP A 1 101 ? 7.072 7.967 -12.774 1.00 71.75 101 ASP A C 1
ATOM 783 O O . ASP A 1 101 ? 6.192 8.762 -12.442 1.00 71.75 101 ASP A O 1
ATOM 787 N N . TYR A 1 102 ? 6.797 6.866 -13.481 1.00 74.56 102 TYR A N 1
ATOM 788 C CA . TYR A 1 102 ? 5.455 6.538 -13.958 1.00 74.56 102 TYR A CA 1
ATOM 789 C C . TYR A 1 102 ? 4.625 5.803 -12.904 1.00 74.56 102 TYR A C 1
ATOM 791 O O . TYR A 1 102 ? 3.447 6.107 -12.725 1.00 74.56 102 TYR A O 1
ATOM 799 N N . TRP A 1 103 ? 5.228 4.851 -12.187 1.00 78.31 103 TRP A N 1
ATOM 800 C CA . TRP A 1 103 ? 4.509 4.038 -11.205 1.00 78.31 103 TRP A CA 1
ATOM 801 C C . TRP A 1 103 ? 4.573 4.591 -9.779 1.00 78.31 103 TRP A C 1
ATOM 803 O O . TRP A 1 103 ? 3.671 4.297 -8.995 1.00 78.31 103 TRP A O 1
ATOM 813 N N . PHE A 1 104 ? 5.556 5.433 -9.434 1.00 77.44 104 PHE A N 1
ATOM 814 C CA . PHE A 1 104 ? 5.686 6.007 -8.087 1.00 77.44 104 PHE A CA 1
ATOM 815 C C . PHE A 1 104 ? 4.424 6.732 -7.606 1.00 77.44 104 PHE A C 1
ATOM 817 O O . PHE A 1 104 ? 3.998 6.533 -6.469 1.00 77.44 104 PHE A O 1
ATOM 824 N N . TRP A 1 105 ? 3.805 7.522 -8.486 1.00 73.50 105 TRP A N 1
ATOM 825 C CA . TRP A 1 105 ? 2.627 8.344 -8.183 1.00 73.50 105 TRP A CA 1
ATOM 826 C C . TRP A 1 105 ? 1.336 7.807 -8.806 1.00 73.50 105 TRP A C 1
ATOM 828 O O . TRP A 1 105 ? 0.322 8.505 -8.829 1.00 73.50 105 TRP A O 1
ATOM 838 N N . PHE A 1 106 ? 1.377 6.585 -9.345 1.00 78.06 106 PHE A N 1
ATOM 839 C CA . PHE A 1 106 ? 0.271 6.018 -10.113 1.00 78.06 106 PHE A CA 1
ATOM 840 C C . PHE A 1 106 ? -0.971 5.763 -9.261 1.00 78.06 106 PHE A C 1
ATOM 842 O O . PHE A 1 106 ? -2.090 6.039 -9.690 1.00 78.06 106 PHE A O 1
ATOM 849 N N . CYS A 1 107 ? -0.773 5.238 -8.052 1.00 81.44 107 CYS A N 1
ATOM 850 C CA . CYS A 1 107 ? -1.849 4.994 -7.107 1.00 81.44 107 CYS A CA 1
ATOM 851 C C . CYS A 1 107 ? -1.467 5.448 -5.704 1.00 81.44 107 CYS A C 1
ATOM 853 O O . CYS A 1 107 ? -0.293 5.470 -5.323 1.00 81.44 107 CYS A O 1
ATOM 855 N N . TRP A 1 108 ? -2.506 5.754 -4.941 1.00 83.56 108 TRP A N 1
ATOM 856 C CA . TRP A 1 108 ? -2.427 6.204 -3.565 1.00 83.56 108 TRP A CA 1
ATOM 857 C C . TRP A 1 108 ? -3.299 5.300 -2.707 1.00 83.56 108 TRP A C 1
ATOM 859 O O . TRP A 1 108 ? -4.369 4.856 -3.138 1.00 83.56 108 TRP A O 1
ATOM 869 N N . LEU A 1 109 ? -2.826 5.007 -1.502 1.00 82.06 109 LEU A N 1
ATOM 870 C CA . LEU A 1 109 ? -3.590 4.280 -0.505 1.00 82.06 109 LEU A CA 1
ATOM 871 C C . LEU A 1 109 ? -3.963 5.230 0.623 1.00 82.06 109 LEU A C 1
ATOM 873 O O . LEU A 1 109 ? -3.099 5.827 1.266 1.00 82.06 109 LEU A O 1
ATOM 877 N N . ASP A 1 110 ? -5.265 5.329 0.853 1.00 82.38 110 ASP A N 1
ATOM 878 C CA . ASP A 1 110 ? -5.842 6.077 1.959 1.00 82.38 110 ASP A CA 1
ATOM 879 C C . ASP A 1 110 ? -6.173 5.114 3.101 1.00 82.38 110 ASP A C 1
ATOM 881 O O . ASP A 1 110 ? -6.798 4.063 2.894 1.00 82.38 110 ASP A O 1
ATOM 885 N N . LEU A 1 111 ? -5.704 5.446 4.303 1.00 83.38 111 LEU A N 1
ATOM 886 C CA . LEU A 1 111 ? -5.941 4.637 5.489 1.00 83.38 111 LEU A CA 1
ATOM 887 C C . LEU A 1 111 ? -7.392 4.816 5.944 1.00 83.38 111 LEU A C 1
ATOM 889 O O . LEU A 1 111 ? -7.852 5.916 6.229 1.00 83.38 111 LEU A O 1
ATOM 893 N N . THR A 1 112 ? -8.116 3.709 6.068 1.00 83.75 112 THR A N 1
ATOM 894 C CA . THR A 1 112 ? -9.493 3.738 6.579 1.00 83.75 112 THR A CA 1
ATOM 895 C C . THR A 1 112 ? -9.517 3.832 8.105 1.00 83.75 112 THR A C 1
ATOM 897 O O . THR A 1 112 ? -8.549 3.479 8.781 1.00 83.75 112 THR A O 1
ATOM 900 N N . GLU A 1 113 ? -10.677 4.160 8.686 1.00 80.00 113 GLU A N 1
ATOM 901 C CA . GLU A 1 113 ? -10.887 4.115 10.145 1.00 80.00 113 GLU A CA 1
ATOM 902 C C . GLU A 1 113 ? -10.499 2.759 10.767 1.00 80.00 113 GLU A C 1
ATOM 904 O O . GLU A 1 113 ? -10.063 2.681 11.919 1.00 80.00 113 GLU A O 1
ATOM 909 N N . ARG A 1 114 ? -10.646 1.666 10.006 1.00 80.44 114 ARG A N 1
ATOM 910 C CA . ARG A 1 114 ? -10.276 0.323 10.457 1.00 80.44 114 ARG A CA 1
ATOM 911 C C . ARG A 1 114 ? -8.761 0.137 10.491 1.00 80.44 114 ARG A C 1
ATOM 913 O O . ARG A 1 114 ? -8.251 -0.410 11.468 1.00 80.44 114 ARG A O 1
ATOM 920 N N . GLY A 1 115 ? -8.064 0.625 9.465 1.00 80.62 115 GLY A N 1
ATOM 921 C CA . GLY A 1 115 ? -6.604 0.693 9.426 1.00 80.62 115 GLY A CA 1
ATOM 922 C C . GLY A 1 115 ? -6.049 1.537 10.570 1.00 80.62 115 GLY A C 1
ATOM 923 O O . GLY A 1 115 ? -5.173 1.080 11.303 1.00 80.62 115 GLY A O 1
ATOM 924 N N . GLN A 1 116 ? -6.652 2.701 10.816 1.00 81.31 116 GLN A N 1
ATOM 925 C CA . GLN A 1 116 ? -6.275 3.596 11.908 1.00 81.31 116 GLN A CA 1
ATOM 926 C C . GLN A 1 116 ? -6.370 2.919 13.281 1.00 81.31 116 GLN A C 1
ATOM 928 O O . GLN A 1 116 ? -5.452 3.046 14.086 1.00 81.31 116 GLN A O 1
ATOM 933 N N . ARG A 1 117 ? -7.415 2.124 13.551 1.00 82.50 117 ARG A N 1
ATOM 934 C CA . ARG A 1 117 ? -7.516 1.382 14.823 1.00 82.50 117 ARG A CA 1
ATOM 935 C C . ARG A 1 117 ? -6.422 0.339 15.035 1.00 82.50 117 ARG A C 1
ATOM 937 O O . ARG A 1 117 ? -6.133 0.023 16.186 1.00 82.50 117 ARG A O 1
ATOM 944 N N . LEU A 1 118 ? -5.862 -0.226 13.966 1.00 80.62 118 LEU A N 1
ATOM 945 C CA . LEU A 1 118 ? -4.735 -1.159 14.070 1.00 80.62 118 LEU A CA 1
ATOM 946 C C . LEU A 1 118 ? -3.398 -0.427 14.159 1.00 80.62 118 LEU A C 1
ATOM 948 O O . LEU A 1 118 ? -2.502 -0.888 14.856 1.00 80.62 118 LEU A O 1
ATOM 952 N N . ALA A 1 119 ? -3.279 0.717 13.494 1.00 80.38 119 ALA A N 1
ATOM 953 C CA . ALA A 1 119 ? -2.056 1.501 13.454 1.00 80.38 119 ALA A CA 1
ATOM 954 C C . ALA A 1 119 ? -1.832 2.322 14.743 1.00 80.38 119 ALA A C 1
ATOM 956 O O . ALA A 1 119 ? -0.706 2.429 15.219 1.00 80.38 119 ALA A O 1
ATOM 957 N N . GLN A 1 120 ? -2.891 2.836 15.379 1.00 79.44 120 GLN A N 1
ATOM 958 C CA . GLN A 1 120 ? -2.792 3.585 16.640 1.00 79.44 120 GLN A CA 1
ATOM 959 C C . GLN A 1 120 ? -2.079 2.840 17.784 1.00 79.44 120 GLN A C 1
ATOM 961 O O . GLN A 1 120 ? -1.200 3.434 18.401 1.00 79.44 120 GLN A O 1
ATOM 966 N N . PRO A 1 121 ? -2.386 1.565 18.097 1.00 80.31 121 PRO A N 1
ATOM 967 C CA . PRO A 1 121 ? -1.651 0.842 19.136 1.00 80.31 121 PRO A CA 1
ATOM 968 C C . PRO A 1 121 ? -0.191 0.550 18.750 1.00 80.31 121 PRO A C 1
ATOM 970 O O . PRO A 1 121 ? 0.648 0.385 19.638 1.00 80.31 121 PRO A O 1
ATOM 973 N N . LEU A 1 122 ? 0.132 0.497 17.450 1.00 78.44 122 LEU A N 1
ATOM 974 C CA . LEU A 1 122 ? 1.511 0.372 16.962 1.00 78.44 122 LEU A CA 1
ATOM 975 C C . LEU A 1 122 ? 2.304 1.664 17.200 1.00 78.44 122 LEU A C 1
ATOM 977 O O . LEU A 1 122 ? 3.449 1.586 17.650 1.00 78.44 122 LEU A O 1
ATOM 981 N N . GLU A 1 123 ? 1.697 2.830 16.953 1.00 76.62 123 GLU A N 1
ATOM 982 C CA . GLU A 1 123 ? 2.273 4.132 17.317 1.00 76.62 123 GLU A CA 1
ATOM 983 C C . GLU A 1 123 ? 2.396 4.308 18.823 1.00 76.62 123 GLU A C 1
ATOM 985 O O . GLU A 1 123 ? 3.462 4.671 19.298 1.00 76.62 123 GLU A O 1
ATOM 990 N N . ASP A 1 124 ? 1.359 3.988 19.594 1.00 74.62 124 ASP A N 1
ATOM 991 C CA . ASP A 1 124 ? 1.394 4.123 21.054 1.00 74.62 124 ASP A CA 1
ATOM 992 C C . ASP A 1 124 ? 2.509 3.265 21.669 1.00 74.62 124 ASP A C 1
ATOM 994 O O . ASP A 1 124 ? 3.275 3.732 22.509 1.00 74.62 124 ASP A O 1
ATOM 998 N N . SER A 1 125 ? 2.700 2.044 21.156 1.00 70.94 125 SER A N 1
ATOM 999 C CA . SER A 1 125 ? 3.812 1.176 21.558 1.00 70.94 125 SER A CA 1
ATOM 1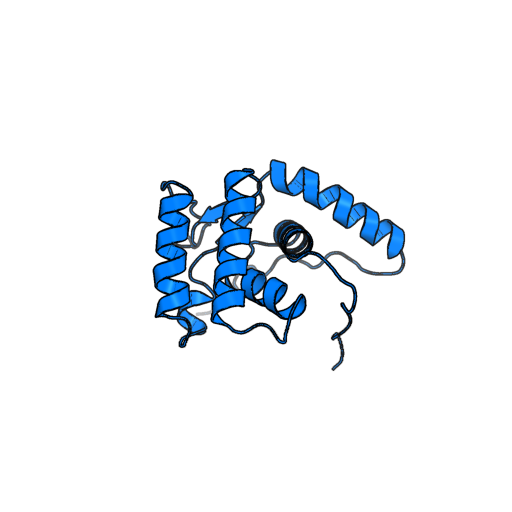000 C C . SER A 1 125 ? 5.185 1.757 21.186 1.00 70.94 125 SER A C 1
ATOM 1002 O O . SER A 1 125 ? 6.157 1.550 21.913 1.00 70.94 125 SER A O 1
ATOM 1004 N N . LEU A 1 126 ? 5.287 2.496 20.074 1.00 64.62 126 LEU A N 1
ATOM 1005 C CA . LEU A 1 126 ? 6.511 3.192 19.665 1.00 64.62 126 LEU A CA 1
ATOM 1006 C C . LEU A 1 126 ? 6.772 4.438 20.492 1.00 64.62 126 LEU A C 1
ATOM 1008 O O . LEU A 1 126 ? 7.901 4.648 20.912 1.00 64.62 126 LEU A O 1
ATOM 1012 N N . THR A 1 127 ? 5.758 5.264 20.726 1.00 61.78 127 THR A N 1
ATOM 1013 C CA . THR A 1 127 ? 5.871 6.474 21.535 1.00 61.78 127 THR A CA 1
ATOM 1014 C C . THR A 1 127 ? 6.130 6.110 22.990 1.00 61.78 127 THR A C 1
ATOM 1016 O O . THR A 1 127 ? 6.938 6.766 23.629 1.00 61.78 127 THR A O 1
ATOM 1019 N N . ALA A 1 128 ? 5.564 5.022 23.512 1.00 59.22 128 ALA A N 1
ATOM 1020 C CA . ALA A 1 128 ? 5.914 4.507 24.835 1.00 59.22 128 ALA A CA 1
ATOM 1021 C C . ALA A 1 128 ? 7.374 4.016 24.908 1.00 59.22 128 ALA A C 1
ATOM 1023 O O . ALA A 1 128 ? 8.016 4.152 25.949 1.00 59.22 128 ALA A O 1
ATOM 1024 N N . ALA A 1 129 ? 7.917 3.484 23.806 1.00 54.81 129 ALA A N 1
ATOM 1025 C CA . ALA A 1 129 ? 9.323 3.086 23.692 1.00 54.81 129 ALA A CA 1
ATOM 1026 C C . ALA A 1 129 ? 10.275 4.249 23.331 1.00 54.81 129 ALA A C 1
ATOM 1028 O O . ALA A 1 129 ? 11.481 4.142 23.545 1.00 54.81 129 ALA A O 1
ATOM 1029 N N . GLY A 1 130 ? 9.738 5.343 22.791 1.00 46.06 130 GLY A N 1
ATOM 1030 C CA . GLY A 1 130 ? 10.452 6.481 22.213 1.00 46.06 130 GLY A CA 1
ATOM 1031 C C . GLY A 1 130 ? 10.003 7.828 22.773 1.00 46.06 130 GLY A C 1
ATOM 1032 O O . GLY A 1 130 ? 10.156 8.840 22.097 1.00 46.06 130 GLY A O 1
ATOM 1033 N N . ALA A 1 131 ? 9.454 7.867 23.993 1.00 44.22 131 ALA A N 1
ATOM 1034 C CA . ALA A 1 131 ? 9.116 9.092 24.719 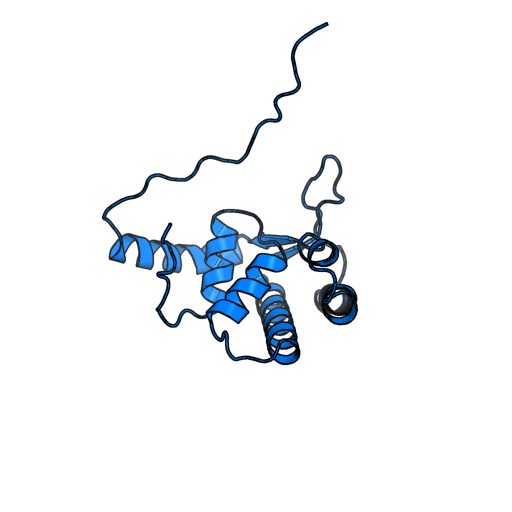1.00 44.22 131 ALA A CA 1
ATOM 1035 C C . ALA A 1 131 ? 10.392 9.807 25.198 1.00 44.22 131 ALA A C 1
ATOM 1037 O O . ALA A 1 131 ? 10.587 10.057 26.382 1.00 44.22 131 ALA A O 1
ATOM 1038 N N . ASP A 1 132 ? 11.260 10.130 24.248 1.00 43.12 132 ASP A N 1
ATOM 1039 C CA . ASP A 1 132 ? 12.189 11.239 24.282 1.00 43.12 132 ASP A CA 1
ATOM 1040 C C . ASP A 1 132 ? 12.247 11.779 22.844 1.00 43.12 132 ASP A C 1
ATOM 1042 O O . ASP A 1 132 ? 12.869 11.199 21.961 1.00 43.12 132 ASP A O 1
ATOM 1046 N N . THR A 1 133 ? 11.544 12.892 22.617 1.00 46.66 133 THR A N 1
ATOM 1047 C CA . THR A 1 133 ? 11.566 13.739 21.407 1.00 46.66 133 THR A CA 1
ATOM 1048 C C . THR A 1 133 ? 10.854 13.220 20.141 1.00 46.66 133 THR A C 1
ATOM 1050 O O . THR A 1 133 ? 11.364 12.384 19.413 1.00 46.66 133 THR A O 1
ATOM 1053 N N . VAL A 1 134 ? 9.710 13.823 19.780 1.00 40.53 134 VAL A N 1
ATOM 1054 C CA . VAL A 1 134 ? 9.630 14.780 18.652 1.00 40.53 134 VAL A CA 1
ATOM 1055 C C . VAL A 1 134 ? 8.182 15.228 18.376 1.00 40.53 134 VAL A C 1
ATOM 1057 O O . VAL A 1 134 ? 7.243 14.444 18.304 1.00 40.53 134 VAL A O 1
ATOM 1060 N N . THR A 1 135 ? 8.042 16.545 18.260 1.00 37.56 135 THR A N 1
ATOM 1061 C CA . THR A 1 135 ? 6.894 17.352 17.825 1.00 37.56 135 THR A CA 1
ATOM 1062 C C . THR A 1 135 ? 6.269 16.866 16.504 1.00 37.56 135 THR A C 1
ATOM 1064 O O . THR A 1 135 ? 7.016 16.477 15.606 1.00 37.56 135 THR A O 1
ATOM 1067 N N . PRO A 1 136 ? 4.933 16.950 16.326 1.00 39.97 136 PRO A N 1
ATOM 1068 C CA . PRO A 1 136 ? 4.260 16.545 15.089 1.00 39.97 136 PRO A CA 1
ATOM 1069 C C . PRO A 1 136 ? 4.750 17.342 13.862 1.00 39.97 136 PRO A C 1
ATOM 1071 O O . PRO A 1 136 ? 4.880 18.570 13.953 1.00 39.97 136 PRO A O 1
ATOM 1074 N N . PRO A 1 137 ? 5.001 16.689 12.710 1.00 33.75 137 PRO A N 1
ATOM 1075 C CA . PRO A 1 137 ? 5.261 17.382 11.455 1.00 33.75 137 PRO A CA 1
ATOM 1076 C C . PRO A 1 137 ? 3.989 18.067 10.936 1.00 33.75 137 PRO A C 1
ATOM 1078 O O . PRO A 1 137 ? 2.891 17.516 10.960 1.00 33.75 137 PRO A O 1
ATOM 1081 N N . ALA A 1 138 ? 4.165 19.312 10.500 1.00 30.36 138 ALA A N 1
ATOM 1082 C CA . ALA A 1 138 ? 3.137 20.176 9.937 1.00 30.36 138 ALA A CA 1
ATOM 1083 C C . ALA A 1 138 ? 2.602 19.649 8.585 1.00 30.36 138 ALA A C 1
ATOM 1085 O O . ALA A 1 138 ? 3.358 19.018 7.843 1.00 30.36 138 ALA A O 1
ATOM 1086 N N . PRO A 1 139 ? 1.339 19.957 8.229 1.00 33.62 139 PRO A N 1
ATOM 1087 C CA . PRO A 1 139 ? 0.760 19.598 6.933 1.00 33.62 139 PRO A CA 1
ATOM 1088 C C . PRO A 1 139 ? 1.527 20.251 5.765 1.00 33.62 139 PRO A C 1
ATOM 1090 O O . PRO A 1 139 ? 1.936 21.414 5.882 1.00 33.62 139 PRO A O 1
ATOM 1093 N N . PRO A 1 140 ? 1.707 19.568 4.618 1.00 34.34 140 PRO A N 1
ATOM 1094 C CA . PRO A 1 140 ? 2.309 20.181 3.443 1.00 34.34 140 PRO A CA 1
ATOM 1095 C C . PRO A 1 140 ? 1.351 21.167 2.745 1.00 34.34 140 PRO A C 1
ATOM 1097 O O . PRO A 1 140 ? 0.335 20.796 2.171 1.00 34.34 140 PRO A O 1
ATOM 1100 N N . ALA A 1 141 ? 1.769 22.435 2.783 1.00 35.66 141 ALA A N 1
ATOM 1101 C CA . ALA A 1 141 ? 1.648 23.479 1.760 1.00 35.66 141 ALA A CA 1
ATOM 1102 C C . ALA A 1 141 ? 0.253 23.863 1.220 1.00 35.66 141 ALA A C 1
ATOM 1104 O O . ALA A 1 141 ? -0.199 23.423 0.163 1.00 35.66 141 ALA A O 1
ATOM 1105 N N . GLU A 1 142 ? -0.316 24.895 1.847 1.00 29.73 142 GLU A N 1
ATOM 1106 C CA . GLU A 1 142 ? -1.024 25.955 1.126 1.00 29.73 142 GLU A CA 1
ATOM 1107 C C . GLU A 1 142 ? -0.116 26.469 -0.014 1.00 29.73 142 GLU A C 1
ATOM 1109 O O . GLU A 1 142 ? 1.046 26.826 0.201 1.00 29.73 142 GLU A O 1
ATOM 1114 N N . SER A 1 143 ? -0.622 26.439 -1.248 1.00 34.56 143 SER A N 1
ATOM 1115 C CA . SER A 1 143 ? 0.088 26.941 -2.427 1.00 34.56 143 SER A CA 1
ATOM 1116 C C . SER A 1 143 ? 0.392 28.435 -2.268 1.00 34.56 143 SER A C 1
ATOM 1118 O O . SER A 1 143 ? -0.546 29.211 -2.072 1.00 34.56 143 SER A O 1
ATOM 1120 N N . PRO A 1 144 ? 1.644 28.900 -2.434 1.00 32.62 144 PRO A N 1
ATOM 1121 C CA . PRO A 1 144 ? 1.906 30.319 -2.603 1.00 32.62 144 PRO A CA 1
ATOM 1122 C C . PRO A 1 144 ? 1.459 30.718 -4.014 1.00 32.62 144 PRO A C 1
ATOM 1124 O O . PRO A 1 144 ? 2.241 30.716 -4.964 1.00 32.62 144 PRO A O 1
ATOM 1127 N N . SER A 1 145 ? 0.175 31.044 -4.169 1.00 34.59 145 SER A N 1
ATOM 1128 C CA . SER A 1 145 ? -0.297 31.758 -5.351 1.00 34.59 145 SER A CA 1
ATOM 1129 C C . SER A 1 145 ? 0.233 33.186 -5.245 1.00 34.59 145 SER A C 1
ATOM 1131 O O . SER A 1 145 ? -0.202 33.973 -4.407 1.00 34.59 145 SER A O 1
ATOM 1133 N N . ALA A 1 146 ? 1.267 33.457 -6.036 1.00 36.28 146 ALA A N 1
ATOM 1134 C CA . ALA A 1 146 ? 2.032 34.689 -6.047 1.00 36.28 146 ALA A CA 1
ATOM 1135 C C . ALA A 1 146 ? 1.157 35.951 -6.187 1.00 36.28 146 ALA A C 1
ATOM 1137 O O . ALA A 1 146 ? 0.273 36.039 -7.037 1.00 36.28 146 ALA A O 1
ATOM 1138 N N . ASP A 1 147 ? 1.478 36.938 -5.352 1.00 42.34 147 ASP A N 1
ATOM 1139 C CA . ASP A 1 147 ? 1.091 38.345 -5.453 1.00 42.34 147 ASP A CA 1
ATOM 1140 C C . ASP A 1 147 ? 1.752 39.028 -6.675 1.00 42.34 147 ASP A C 1
ATOM 1142 O O . ASP A 1 147 ? 2.916 38.756 -6.980 1.00 42.34 147 ASP A O 1
ATOM 1146 N N . ARG A 1 148 ? 1.026 39.997 -7.265 1.00 42.00 148 ARG A N 1
ATOM 1147 C CA . ARG A 1 148 ? 1.398 41.002 -8.301 1.00 42.00 148 ARG A CA 1
ATOM 1148 C C . ARG A 1 148 ? 1.534 40.506 -9.752 1.00 42.00 148 ARG A C 1
ATOM 1150 O O . ARG A 1 148 ? 2.365 39.665 -10.059 1.00 42.00 148 ARG A O 1
ATOM 1157 N N . ARG A 1 149 ? 0.828 41.090 -10.728 1.00 43.53 149 ARG A N 1
ATOM 1158 C CA . ARG A 1 149 ? 0.522 42.518 -10.953 1.00 43.53 149 ARG A CA 1
ATOM 1159 C C . ARG A 1 149 ? -0.812 42.734 -11.657 1.00 43.53 149 ARG A C 1
ATOM 1161 O O . ARG A 1 149 ? -1.139 41.901 -12.526 1.00 43.53 149 ARG A O 1
#

Sequence (149 aa):
MSVSGFAGTRPPRDEVLLLGLVDWVPLERMHQAVVDADPERPPAQTQQQTLNLINDLASEGLFTIGDLTGEGSRFAPWAMTIDQSLQRIRDVYVDGFDNPDYWFWFCWLDLTERGQRLAQPLEDSLTAAGADTVTPPAPPAESPSADRR

pLDDT: mean 72.22, std 17.63, range [29.73, 89.62]